Protein AF-A0A519RGN9-F1 (afdb_monomer_lite)

pLDDT: mean 77.46, std 9.14, range [54.81, 90.06]

Foldseek 3Di:
DKDWDWDADPFWIKIAIDDPDDPPQDFAAWDFDQDPNWTKTFTARPPPRDGRMMTTGDDD

Structure (mmCIF, N/CA/C/O backbone):
data_AF-A0A519RGN9-F1
#
_entry.id   AF-A0A519RGN9-F1
#
loop_
_atom_site.group_PDB
_atom_site.id
_atom_site.type_symbol
_atom_site.label_atom_id
_atom_site.label_alt_id
_atom_site.label_comp_id
_atom_site.label_asym_id
_atom_site.label_entity_id
_atom_site.label_seq_id
_atom_site.pdbx_PDB_ins_code
_atom_site.Cartn_x
_atom_site.Cartn_y
_atom_site.Cartn_z
_atom_site.occupancy
_atom_site.B_iso_or_equiv
_atom_site.auth_seq_id
_atom_site.auth_comp_id
_atom_site.auth_asym_id
_atom_site.auth_atom_id
_atom_site.pdbx_PDB_model_num
ATOM 1 N N . MET A 1 1 ? -1.504 15.849 -9.755 1.00 56.56 1 MET A N 1
ATOM 2 C CA . MET A 1 1 ? -1.813 16.159 -8.343 1.00 56.56 1 MET A CA 1
ATOM 3 C C . MET A 1 1 ? -1.983 14.815 -7.656 1.00 56.56 1 MET A C 1
ATOM 5 O O . MET A 1 1 ? -2.868 14.076 -8.060 1.00 56.56 1 MET A O 1
ATOM 9 N N . CYS A 1 2 ? -1.059 14.422 -6.780 1.00 73.12 2 CYS A N 1
ATOM 10 C CA . CYS A 1 2 ? -1.105 13.101 -6.145 1.00 73.12 2 CYS A CA 1
ATOM 11 C C . CYS A 1 2 ? -1.890 13.215 -4.835 1.00 73.12 2 CYS A C 1
ATOM 13 O O . CYS A 1 2 ? -1.525 14.017 -3.978 1.00 73.12 2 CYS A O 1
ATOM 15 N N . THR A 1 3 ? -2.957 12.434 -4.681 1.00 80.25 3 THR A N 1
ATOM 16 C CA . THR A 1 3 ? -3.736 12.374 -3.435 1.00 80.25 3 THR A CA 1
ATOM 17 C C . THR A 1 3 ? -3.181 11.266 -2.562 1.00 80.25 3 THR A C 1
ATOM 19 O O . THR A 1 3 ? -3.061 10.136 -3.027 1.00 80.25 3 THR A O 1
ATOM 22 N N . VAL A 1 4 ? -2.874 11.576 -1.304 1.00 84.00 4 VAL A N 1
ATOM 23 C CA . VAL A 1 4 ? -2.482 10.587 -0.295 1.00 84.00 4 VAL A CA 1
ATOM 24 C C . VAL A 1 4 ? -3.666 10.363 0.639 1.00 84.00 4 VAL A C 1
ATOM 26 O O . VAL A 1 4 ? -4.231 11.315 1.167 1.00 84.00 4 VAL A O 1
ATOM 29 N N . SER A 1 5 ? -4.043 9.103 0.819 1.00 87.69 5 SER A N 1
ATOM 30 C CA . SER A 1 5 ? -5.097 8.657 1.723 1.00 87.69 5 SER A CA 1
ATOM 31 C C . SER A 1 5 ? -4.477 7.900 2.888 1.00 87.69 5 SER A C 1
ATOM 33 O O . SER A 1 5 ? -3.671 6.991 2.690 1.00 87.69 5 SER A O 1
ATOM 35 N N . PHE A 1 6 ? -4.879 8.274 4.097 1.00 90.06 6 PHE A N 1
ATOM 36 C CA . PHE A 1 6 ? -4.513 7.610 5.341 1.00 90.06 6 PHE A CA 1
ATOM 37 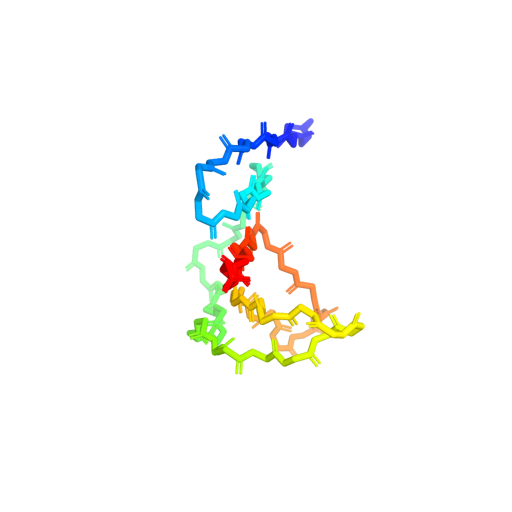C C . PHE A 1 6 ? -5.776 7.003 5.947 1.00 90.06 6 PHE A C 1
ATOM 39 O O . PHE A 1 6 ? -6.727 7.724 6.247 1.00 90.06 6 PHE A O 1
ATOM 46 N N . ILE A 1 7 ? -5.793 5.682 6.095 1.00 88.44 7 ILE A N 1
ATOM 47 C CA . ILE A 1 7 ? -6.946 4.921 6.570 1.00 88.44 7 ILE A CA 1
ATOM 48 C C . ILE A 1 7 ? -6.503 4.124 7.803 1.00 88.44 7 ILE A C 1
ATOM 50 O O . ILE A 1 7 ? -5.849 3.086 7.662 1.00 88.44 7 ILE A O 1
ATOM 54 N N . PRO A 1 8 ? -6.818 4.595 9.021 1.00 87.38 8 PRO A N 1
ATOM 55 C CA . PRO A 1 8 ? -6.582 3.824 10.229 1.00 87.38 8 PRO A CA 1
ATOM 56 C C . PRO A 1 8 ? -7.624 2.702 10.338 1.00 87.38 8 PRO A C 1
ATOM 58 O O . PRO A 1 8 ? -8.816 2.912 10.124 1.00 87.38 8 PRO A O 1
ATOM 61 N N . THR A 1 9 ? -7.173 1.502 10.683 1.00 85.19 9 THR A N 1
ATOM 62 C CA . THR A 1 9 ? -8.002 0.312 10.915 1.00 85.19 9 THR A CA 1
ATOM 63 C C . THR A 1 9 ? -7.727 -0.233 12.318 1.00 85.19 9 THR A C 1
ATOM 65 O O . THR A 1 9 ? -6.713 0.097 12.929 1.00 85.19 9 THR A O 1
ATOM 68 N N . ALA A 1 10 ? -8.600 -1.097 12.840 1.00 82.94 10 ALA A N 1
ATOM 69 C CA . ALA A 1 10 ? -8.384 -1.722 14.150 1.00 82.94 10 ALA A CA 1
ATOM 70 C C . ALA A 1 10 ? -7.113 -2.598 14.206 1.00 82.94 10 ALA A C 1
ATOM 72 O O . ALA A 1 10 ? -6.554 -2.805 15.276 1.00 82.94 10 ALA A O 1
ATOM 73 N N . SER A 1 11 ? -6.658 -3.100 13.056 1.00 82.88 11 SER A N 1
ATOM 74 C CA . SER A 1 11 ? -5.517 -4.012 12.916 1.00 82.88 11 SER A CA 1
ATOM 75 C C . SER A 1 11 ? -4.254 -3.348 12.353 1.00 82.88 11 SER A C 1
ATOM 77 O O . SER A 1 11 ? -3.288 -4.045 12.045 1.00 82.88 11 SER A O 1
ATOM 79 N N . GLY A 1 12 ? -4.251 -2.022 12.180 1.00 85.06 12 GLY A N 1
ATOM 80 C CA . GLY A 1 12 ? -3.118 -1.281 11.624 1.00 85.06 12 GLY A CA 1
ATOM 81 C C . GLY A 1 12 ? -3.536 -0.123 10.724 1.00 85.06 12 GLY A C 1
ATOM 82 O O . GLY A 1 12 ? -4.642 0.398 10.832 1.00 85.06 12 GLY A O 1
ATOM 83 N N . ILE A 1 13 ? -2.653 0.312 9.834 1.00 88.81 13 ILE A N 1
ATOM 84 C CA . ILE A 1 13 ? -2.830 1.537 9.046 1.00 88.81 13 ILE A CA 1
ATOM 85 C C . ILE A 1 13 ? -2.614 1.228 7.572 1.00 88.81 13 ILE A C 1
ATOM 87 O O . ILE A 1 13 ? -1.629 0.592 7.210 1.00 88.81 13 ILE A O 1
ATOM 91 N N . ILE A 1 14 ? -3.496 1.738 6.715 1.00 87.81 14 ILE A N 1
ATOM 92 C CA . ILE A 1 14 ? -3.311 1.725 5.265 1.00 87.81 14 ILE A CA 1
ATOM 93 C C . ILE A 1 14 ? -2.974 3.143 4.812 1.00 87.81 14 ILE A C 1
ATOM 95 O O . ILE A 1 14 ? -3.720 4.089 5.063 1.00 87.81 14 ILE A O 1
ATOM 99 N N . ILE A 1 15 ? -1.853 3.287 4.116 1.00 87.75 15 ILE A N 1
ATOM 100 C CA . ILE A 1 15 ? -1.459 4.516 3.435 1.00 87.75 15 ILE A CA 1
ATOM 101 C C . ILE A 1 15 ? -1.455 4.206 1.949 1.00 87.75 15 ILE A C 1
ATOM 103 O O . ILE A 1 15 ? -0.744 3.313 1.509 1.00 87.75 15 ILE A O 1
ATOM 107 N N . THR A 1 16 ? -2.237 4.924 1.160 1.00 85.88 16 THR A N 1
ATOM 108 C CA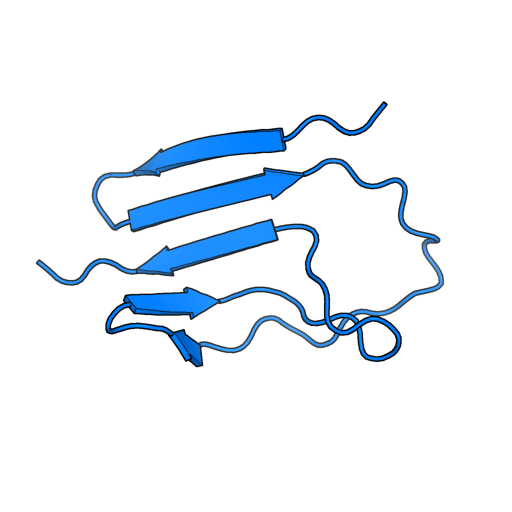 . THR A 1 16 ? -2.245 4.768 -0.298 1.00 85.88 16 THR A CA 1
ATOM 109 C C . THR A 1 16 ? -2.146 6.124 -0.960 1.00 85.88 16 THR A C 1
ATOM 111 O O . THR A 1 16 ? -2.610 7.126 -0.423 1.00 85.88 16 THR A O 1
ATOM 114 N N . SER A 1 17 ? -1.511 6.180 -2.117 1.00 82.00 17 SER A N 1
ATOM 115 C CA . SER A 1 17 ? -1.391 7.389 -2.908 1.00 82.00 17 SER A CA 1
ATOM 116 C C . SER A 1 17 ? -1.789 7.095 -4.341 1.00 82.00 17 SER A C 1
ATOM 118 O O . SER A 1 17 ? -1.327 6.124 -4.937 1.00 82.00 17 SER A O 1
ATOM 120 N N . ASN A 1 18 ? -2.644 7.946 -4.906 1.00 71.94 18 ASN A N 1
ATOM 121 C CA . ASN A 1 18 ? -2.934 7.870 -6.327 1.00 71.94 18 ASN A CA 1
ATOM 122 C C . ASN A 1 18 ? -1.724 8.424 -7.086 1.00 71.94 18 ASN A C 1
ATOM 124 O O . ASN A 1 18 ? -1.527 9.642 -7.157 1.00 71.94 18 ASN A O 1
ATOM 128 N N . ARG A 1 19 ? -0.892 7.520 -7.603 1.00 68.00 19 ARG A N 1
ATOM 129 C CA . ARG A 1 19 ? 0.169 7.826 -8.557 1.00 68.00 19 ARG A CA 1
ATOM 130 C C . ARG A 1 19 ? -0.288 7.312 -9.915 1.00 68.00 19 ARG A C 1
ATOM 132 O O . ARG A 1 19 ? -0.688 6.160 -10.026 1.00 68.00 19 ARG A O 1
ATOM 139 N N . ASP A 1 20 ? -0.231 8.170 -10.926 1.00 62.91 20 ASP A N 1
ATOM 140 C CA . ASP A 1 20 ? -0.446 7.771 -12.317 1.00 62.91 20 ASP A CA 1
ATOM 141 C C . ASP A 1 20 ? 0.774 6.937 -12.745 1.00 62.91 20 ASP A C 1
ATOM 143 O O . ASP A 1 20 ? 1.812 7.469 -13.149 1.00 62.91 20 ASP A O 1
ATOM 147 N N . GLU A 1 21 ? 0.731 5.637 -12.451 1.00 63.16 21 GLU A N 1
ATOM 148 C CA . GLU A 1 21 ? 1.799 4.700 -12.773 1.00 63.16 21 GLU A CA 1
ATOM 149 C C . GLU A 1 21 ? 1.595 4.191 -14.202 1.00 63.16 21 GLU A C 1
ATOM 151 O O . GLU A 1 21 ? 0.501 3.767 -14.580 1.00 63.16 21 GLU A O 1
ATOM 156 N N . ASP A 1 22 ? 2.652 4.252 -15.018 1.00 63.59 22 ASP A N 1
ATOM 157 C CA . ASP A 1 22 ? 2.651 3.641 -16.346 1.00 63.59 22 ASP A CA 1
ATOM 158 C C . ASP A 1 22 ? 2.273 2.162 -16.192 1.00 63.59 22 ASP A C 1
ATOM 160 O O . ASP A 1 22 ? 2.938 1.424 -15.465 1.00 63.59 22 ASP A O 1
ATOM 164 N N . LYS A 1 23 ? 1.203 1.723 -16.864 1.00 63.75 23 LYS A N 1
ATOM 165 C CA . LYS A 1 23 ? 0.678 0.348 -16.766 1.00 63.75 23 LYS A CA 1
ATOM 166 C C . LYS A 1 23 ? 1.730 -0.711 -17.118 1.00 63.75 23 LYS A C 1
ATOM 168 O O . LYS A 1 23 ? 1.581 -1.868 -16.737 1.00 63.75 23 LYS A O 1
ATOM 173 N N . ASN A 1 24 ? 2.790 -0.320 -17.829 1.00 65.75 24 ASN A N 1
ATOM 174 C CA . ASN A 1 24 ? 3.912 -1.185 -18.190 1.00 65.75 24 ASN A CA 1
ATOM 175 C C . ASN A 1 24 ? 4.953 -1.355 -17.069 1.00 65.75 24 ASN A C 1
ATOM 177 O O . ASN A 1 24 ? 5.915 -2.108 -17.225 1.00 65.75 24 ASN A O 1
ATOM 181 N N . ARG A 1 25 ? 4.806 -0.654 -15.940 1.00 66.25 25 ARG A N 1
ATOM 182 C CA . ARG A 1 25 ? 5.716 -0.732 -14.795 1.00 66.25 25 ARG A CA 1
ATOM 183 C C . ARG A 1 25 ? 5.192 -1.754 -13.787 1.00 66.25 25 ARG A C 1
ATOM 185 O O . ARG A 1 25 ? 4.386 -1.446 -12.919 1.00 66.25 25 ARG A O 1
ATOM 192 N N . SER A 1 26 ? 5.663 -2.993 -13.891 1.00 66.62 26 SER A N 1
ATOM 193 C CA . SER A 1 26 ? 5.360 -4.021 -12.892 1.00 66.62 26 SER A CA 1
ATOM 194 C C . SER A 1 26 ? 6.163 -3.776 -11.613 1.00 66.62 26 SER A C 1
ATOM 196 O O . SER A 1 26 ? 7.394 -3.848 -11.617 1.00 66.62 26 SER A O 1
ATOM 198 N N . ALA A 1 27 ? 5.470 -3.489 -10.513 1.00 69.62 27 ALA A N 1
ATOM 199 C CA . ALA A 1 27 ? 6.069 -3.486 -9.184 1.00 69.62 27 ALA A CA 1
ATOM 200 C C . ALA A 1 27 ? 6.246 -4.923 -8.668 1.00 69.62 27 ALA A C 1
ATOM 202 O O . ALA A 1 27 ? 5.524 -5.841 -9.067 1.00 69.62 27 ALA A O 1
ATOM 203 N N . ILE A 1 28 ? 7.207 -5.120 -7.765 1.00 77.69 28 ILE A N 1
ATOM 204 C CA . ILE A 1 28 ? 7.381 -6.403 -7.080 1.00 77.69 28 ILE A CA 1
ATOM 205 C C . ILE A 1 28 ? 6.155 -6.623 -6.175 1.00 77.69 28 ILE A C 1
ATOM 207 O O . ILE A 1 28 ? 5.744 -5.669 -5.504 1.00 77.69 28 ILE A O 1
ATOM 211 N N . PRO A 1 29 ? 5.566 -7.838 -6.140 1.00 78.50 29 PRO A N 1
ATOM 212 C CA . PRO A 1 29 ? 4.451 -8.146 -5.252 1.00 78.50 29 PRO A CA 1
ATOM 213 C C . PRO A 1 29 ? 4.751 -7.754 -3.799 1.00 78.50 29 PRO A C 1
ATOM 215 O O . PRO A 1 29 ? 5.900 -7.873 -3.368 1.00 78.50 29 PRO A O 1
ATOM 218 N N . PRO A 1 30 ? 3.746 -7.291 -3.039 1.00 80.12 30 PRO A N 1
ATOM 219 C CA . PRO A 1 30 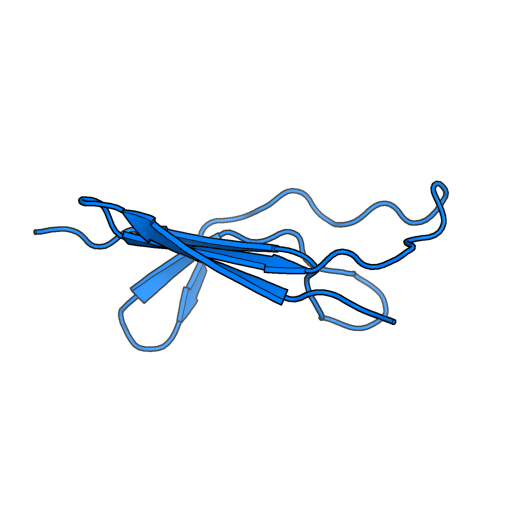? 3.950 -6.862 -1.665 1.00 80.12 30 PRO A CA 1
ATOM 220 C C . PRO A 1 30 ? 4.483 -8.012 -0.806 1.00 80.12 30 PRO A C 1
ATOM 222 O O . PRO A 1 30 ? 3.893 -9.091 -0.751 1.00 80.12 30 PRO A O 1
ATOM 225 N N . VAL A 1 31 ? 5.596 -7.754 -0.120 1.00 81.94 31 VAL A N 1
ATOM 226 C CA . VAL A 1 31 ? 6.213 -8.665 0.851 1.00 81.94 31 VAL A CA 1
ATOM 227 C C . VAL A 1 31 ? 6.101 -8.036 2.234 1.00 81.94 31 VAL A C 1
ATOM 229 O O . VAL A 1 31 ? 6.205 -6.818 2.371 1.00 81.94 31 VAL A O 1
ATOM 232 N N . LEU A 1 32 ? 5.870 -8.862 3.255 1.00 82.31 32 LEU A N 1
ATOM 233 C CA . LEU A 1 32 ? 5.913 -8.426 4.649 1.00 82.31 32 LEU A CA 1
ATOM 234 C C . LEU A 1 32 ? 7.364 -8.151 5.054 1.00 82.31 32 LEU A C 1
ATOM 236 O O . LEU A 1 32 ? 8.175 -9.071 5.154 1.00 82.31 32 LEU A O 1
ATOM 240 N N . GLU A 1 33 ? 7.677 -6.888 5.313 1.00 82.69 33 GLU A N 1
ATOM 241 C CA . GLU A 1 33 ? 8.958 -6.431 5.836 1.00 82.69 33 GLU A CA 1
ATOM 242 C C . GLU A 1 33 ? 8.779 -5.810 7.226 1.00 82.69 33 GLU A C 1
ATOM 244 O O . GLU A 1 33 ? 7.765 -5.186 7.538 1.00 82.69 33 GLU A O 1
ATOM 249 N N . LYS A 1 34 ? 9.786 -5.975 8.088 1.00 81.12 34 LYS A N 1
ATOM 250 C CA . LYS A 1 34 ? 9.810 -5.333 9.406 1.00 81.12 34 LYS A CA 1
ATOM 251 C C . LYS A 1 3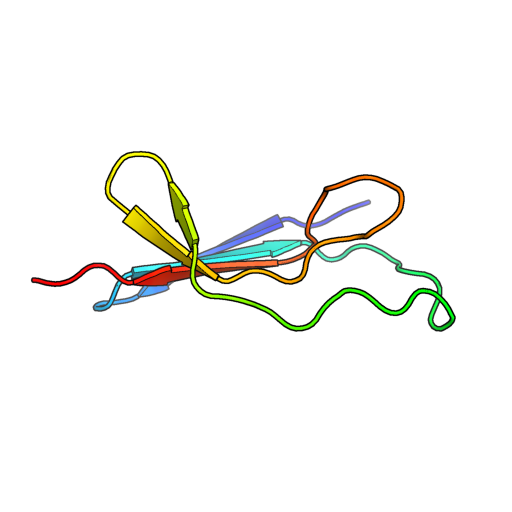4 ? 10.551 -4.010 9.313 1.00 81.12 34 LYS A C 1
ATOM 253 O O . LYS A 1 34 ? 11.751 -3.998 9.051 1.00 81.12 34 LYS A O 1
ATOM 258 N N . PHE A 1 35 ? 9.858 -2.912 9.585 1.00 78.56 35 PHE A N 1
ATOM 259 C CA . PHE A 1 35 ? 10.439 -1.575 9.587 1.00 78.56 35 PHE A CA 1
ATOM 260 C C . PHE A 1 35 ? 10.148 -0.879 10.918 1.00 78.56 35 PHE A C 1
ATOM 262 O O . PHE A 1 35 ? 8.993 -0.690 11.292 1.00 78.56 35 PHE A O 1
ATOM 269 N N . GLY A 1 36 ? 11.196 -0.535 11.672 1.00 73.44 36 GLY A N 1
ATOM 270 C CA . GLY A 1 36 ? 11.058 0.199 12.939 1.00 73.44 36 GLY A CA 1
ATOM 271 C C . GLY A 1 36 ? 10.194 -0.494 14.005 1.00 73.44 36 GLY A C 1
ATOM 272 O O . GLY A 1 36 ? 9.574 0.188 14.810 1.00 73.44 36 GLY A O 1
ATOM 273 N N . GLY A 1 37 ? 10.117 -1.830 13.992 1.00 79.25 37 GLY A N 1
ATOM 274 C CA . GLY A 1 37 ? 9.278 -2.614 14.911 1.00 79.25 37 GLY A CA 1
ATOM 275 C C . GLY A 1 37 ? 7.856 -2.893 14.411 1.00 79.25 37 GLY A C 1
ATOM 276 O O . GLY A 1 37 ? 7.145 -3.672 15.037 1.00 79.25 37 GLY A O 1
ATOM 277 N N . PHE A 1 38 ? 7.465 -2.333 13.266 1.00 79.62 38 PHE A N 1
ATOM 278 C CA . PHE A 1 38 ? 6.176 -2.589 12.627 1.00 79.62 38 PHE A CA 1
ATOM 279 C C . PHE A 1 38 ? 6.330 -3.601 11.491 1.00 79.62 38 PHE A C 1
ATOM 281 O O . PHE A 1 38 ? 7.296 -3.545 10.729 1.00 79.62 38 PHE A O 1
ATOM 288 N N . GLU A 1 39 ? 5.372 -4.518 11.360 1.00 86.69 39 GLU A N 1
ATOM 289 C CA . GLU A 1 39 ? 5.246 -5.371 10.176 1.00 86.69 39 GLU A CA 1
ATOM 290 C C . GLU A 1 39 ? 4.478 -4.580 9.111 1.00 86.69 39 GLU A C 1
ATOM 292 O O . GLU A 1 39 ? 3.339 -4.176 9.338 1.00 86.69 39 GLU A O 1
ATOM 297 N N . MET A 1 40 ? 5.111 -4.305 7.973 1.00 86.44 40 MET A N 1
ATOM 298 C CA . MET A 1 40 ? 4.529 -3.535 6.876 1.00 86.44 40 MET A CA 1
ATOM 299 C C . MET A 1 40 ? 4.608 -4.331 5.580 1.00 86.44 40 MET A C 1
ATOM 301 O O . MET A 1 40 ? 5.578 -5.046 5.355 1.00 86.44 40 MET A O 1
ATOM 305 N N . ALA A 1 41 ? 3.625 -4.185 4.701 1.00 86.62 41 ALA A N 1
ATOM 306 C CA . ALA A 1 41 ? 3.695 -4.744 3.361 1.00 86.62 41 ALA A CA 1
ATOM 307 C C . ALA A 1 41 ? 3.247 -3.729 2.315 1.00 86.62 41 ALA A C 1
ATOM 309 O O . ALA A 1 41 ? 2.267 -2.998 2.471 1.00 86.62 41 ALA A O 1
ATOM 310 N N . TYR A 1 42 ? 4.034 -3.669 1.250 1.00 85.81 42 TYR A N 1
ATOM 311 C CA . TYR A 1 42 ? 3.914 -2.685 0.191 1.00 85.81 42 TYR A CA 1
ATOM 312 C C . TYR A 1 42 ? 4.601 -3.216 -1.072 1.00 85.81 42 TYR A C 1
ATOM 314 O O . TYR A 1 42 ? 5.602 -3.930 -0.963 1.00 85.81 42 TYR A O 1
ATOM 322 N N . PRO A 1 43 ? 4.093 -2.913 -2.277 1.00 82.00 43 PRO A N 1
ATOM 323 C CA . PRO A 1 43 ? 4.803 -3.240 -3.502 1.00 82.00 43 PRO A CA 1
ATOM 324 C C . PRO A 1 43 ? 6.035 -2.348 -3.644 1.00 82.00 43 PRO A C 1
ATOM 326 O O . PRO A 1 43 ? 5.977 -1.137 -3.430 1.00 82.00 43 PRO A O 1
ATOM 329 N N . LYS A 1 44 ? 7.161 -2.936 -4.035 1.00 81.19 44 LYS A N 1
ATOM 330 C CA . LYS A 1 44 ? 8.411 -2.192 -4.212 1.00 81.19 44 LYS A CA 1
ATOM 331 C C . LYS A 1 44 ? 8.656 -1.930 -5.691 1.00 81.19 44 LYS A C 1
ATOM 333 O O . LYS A 1 44 ? 8.705 -2.867 -6.490 1.00 81.19 44 LYS A O 1
ATOM 338 N N . ASP A 1 45 ? 8.828 -0.662 -6.057 1.00 78.56 45 ASP A N 1
ATOM 339 C CA . ASP A 1 45 ? 9.286 -0.272 -7.392 1.00 78.56 45 ASP A CA 1
ATOM 340 C C . ASP A 1 45 ? 10.765 -0.693 -7.542 1.00 78.56 45 ASP A C 1
ATOM 342 O O . ASP A 1 45 ? 11.615 -0.190 -6.800 1.00 78.56 45 ASP A O 1
ATOM 346 N N . PRO A 1 46 ? 11.117 -1.589 -8.483 1.00 71.75 46 PRO A N 1
ATOM 347 C CA . PRO A 1 46 ? 12.487 -2.086 -8.632 1.00 71.75 46 PRO A CA 1
ATOM 348 C C . PRO A 1 46 ? 13.482 -1.018 -9.111 1.00 71.75 46 PRO A C 1
ATOM 350 O O . PRO A 1 46 ? 14.686 -1.183 -8.945 1.00 71.75 46 PRO A O 1
ATOM 353 N N . LYS A 1 47 ? 13.005 0.076 -9.715 1.00 70.62 47 LYS A N 1
ATOM 354 C CA . LYS A 1 47 ? 13.841 1.127 -10.308 1.00 70.62 47 LYS A CA 1
ATOM 355 C C . LYS A 1 47 ? 14.015 2.327 -9.381 1.00 70.62 47 LYS A C 1
ATOM 357 O O . LYS A 1 47 ? 15.072 2.949 -9.394 1.00 70.62 47 LYS A O 1
ATOM 362 N N . SER A 1 48 ? 12.989 2.675 -8.607 1.00 70.19 48 SER A N 1
ATOM 363 C CA . SER A 1 48 ? 13.010 3.854 -7.726 1.00 70.19 48 SER A CA 1
ATOM 364 C C . SER A 1 48 ? 12.950 3.515 -6.234 1.00 70.19 48 SER A C 1
ATOM 366 O O . SER A 1 48 ? 13.100 4.413 -5.413 1.00 70.19 48 SER A O 1
ATOM 368 N N . GLY A 1 49 ? 12.719 2.249 -5.871 1.00 70.12 49 GLY A N 1
ATOM 369 C CA . GLY A 1 49 ? 12.662 1.782 -4.481 1.00 70.12 49 GLY A CA 1
ATOM 370 C C . GLY A 1 49 ? 11.460 2.284 -3.675 1.00 70.12 49 GLY A C 1
ATOM 371 O O . GLY A 1 49 ? 11.376 1.997 -2.485 1.00 70.12 49 GLY A O 1
ATOM 372 N N . GLY A 1 50 ? 10.552 3.037 -4.300 1.00 72.62 50 GLY A N 1
ATOM 373 C CA . GLY A 1 50 ? 9.356 3.594 -3.672 1.00 72.62 50 GLY A CA 1
ATOM 374 C C . GLY A 1 50 ? 8.155 2.650 -3.711 1.00 72.62 50 GLY A C 1
ATOM 375 O O . GLY A 1 50 ? 8.213 1.567 -4.291 1.00 72.62 50 GLY A O 1
ATOM 376 N N . THR A 1 51 ? 7.052 3.106 -3.119 1.00 80.75 51 THR A N 1
ATOM 377 C CA . THR A 1 51 ? 5.749 2.434 -3.145 1.00 80.75 51 THR A CA 1
ATOM 378 C C . THR A 1 51 ? 4.619 3.443 -3.340 1.00 80.75 51 THR A C 1
ATOM 380 O O . THR A 1 51 ? 4.768 4.624 -3.023 1.00 80.75 51 THR A O 1
ATOM 383 N N . TRP A 1 52 ? 3.490 2.975 -3.861 1.00 76.50 52 TRP A N 1
ATOM 384 C CA . TRP A 1 52 ? 2.253 3.731 -4.051 1.00 76.50 52 TRP A CA 1
ATOM 385 C C . TRP A 1 52 ? 1.187 3.386 -3.004 1.00 76.50 52 TRP A C 1
ATOM 387 O O . TRP A 1 52 ? 0.268 4.176 -2.806 1.00 76.50 52 TRP A O 1
ATOM 397 N N . TRP A 1 53 ? 1.334 2.279 -2.271 1.00 82.81 53 TRP A N 1
ATOM 398 C CA . TRP A 1 53 ? 0.533 1.973 -1.085 1.00 82.81 53 TRP A CA 1
ATOM 399 C C . TRP A 1 53 ? 1.309 1.116 -0.086 1.00 82.81 53 TRP A C 1
ATOM 401 O O . TRP A 1 53 ? 2.259 0.426 -0.433 1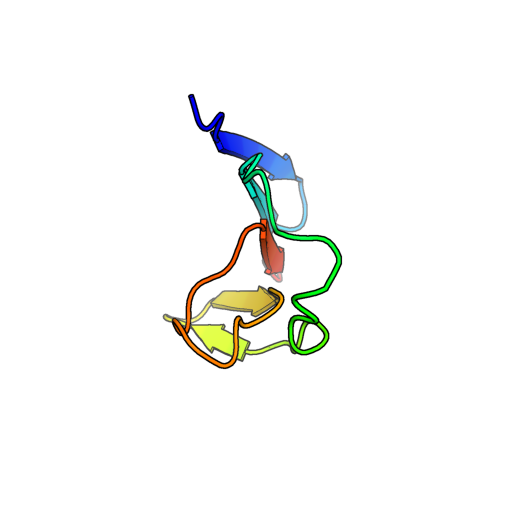.00 82.81 53 TRP A O 1
ATOM 411 N N . CYS A 1 54 ? 0.918 1.165 1.175 1.00 86.12 54 CYS A N 1
ATOM 412 C CA . CYS A 1 54 ? 1.500 0.392 2.254 1.00 86.12 54 CYS A CA 1
ATOM 413 C C . CYS A 1 54 ? 0.408 0.061 3.262 1.00 86.12 54 CYS A C 1
ATOM 415 O O . CYS A 1 54 ? -0.447 0.901 3.550 1.00 86.12 54 CYS A O 1
ATOM 417 N N . PHE A 1 55 ? 0.445 -1.149 3.804 1.00 86.62 55 PHE A N 1
ATOM 418 C CA . PHE A 1 55 ? -0.352 -1.513 4.963 1.00 86.62 55 PHE A CA 1
ATOM 419 C C . PHE A 1 55 ? 0.556 -1.952 6.102 1.00 86.62 55 PHE A C 1
ATOM 421 O O . PHE A 1 55 ? 1.536 -2.664 5.888 1.00 86.62 55 PHE A O 1
ATOM 428 N N . THR A 1 56 ? 0.21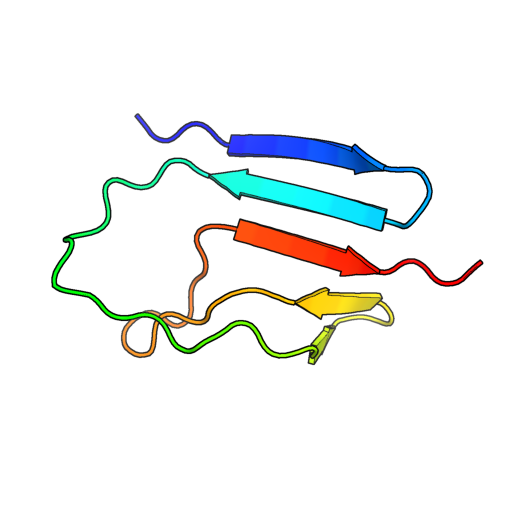9 -1.538 7.315 1.00 86.31 56 THR A N 1
ATOM 429 C CA . THR A 1 56 ? 0.870 -2.004 8.534 1.00 86.31 56 THR A CA 1
ATOM 430 C C . THR A 1 56 ? -0.030 -3.004 9.246 1.00 86.31 56 THR A C 1
ATOM 432 O O . THR A 1 56 ? -1.253 -2.866 9.242 1.00 86.31 56 THR A O 1
ATOM 435 N N . LEU A 1 57 ? 0.580 -4.018 9.851 1.00 76.50 57 LEU A N 1
ATOM 436 C CA . LEU A 1 57 ? -0.067 -4.933 10.778 1.00 76.50 57 LEU A CA 1
ATOM 437 C C . LEU A 1 57 ? 0.381 -4.559 12.185 1.00 76.50 57 LEU A C 1
ATOM 439 O O . LEU A 1 57 ? 1.563 -4.647 12.523 1.00 76.50 57 LEU A O 1
ATOM 443 N N . GLN A 1 58 ? -0.572 -4.140 13.007 1.00 65.81 58 GLN A N 1
ATOM 444 C CA . GLN A 1 58 ? -0.349 -3.926 14.425 1.00 65.81 58 GLN A CA 1
ATOM 445 C C . GLN A 1 58 ? -0.880 -5.154 15.162 1.00 65.81 58 GLN A C 1
ATOM 447 O O . GLN A 1 58 ? -2.088 -5.359 15.260 1.00 65.81 58 GLN A O 1
ATOM 452 N N . LYS A 1 59 ? 0.030 -6.011 15.637 1.00 56.34 59 LYS A N 1
ATOM 453 C CA . LYS A 1 59 ? -0.336 -7.067 16.587 1.00 56.34 59 LYS A CA 1
ATOM 454 C C . LYS A 1 59 ? -0.667 -6.400 17.924 1.00 56.34 59 LYS A C 1
ATOM 456 O O . LYS A 1 59 ? 0.149 -5.620 18.416 1.00 56.34 59 LYS A O 1
ATOM 461 N N . SER A 1 60 ? -1.876 -6.655 18.435 1.00 54.81 60 SER A N 1
ATOM 462 C CA . SER A 1 60 ? -2.274 -6.319 19.810 1.00 54.81 60 SER A CA 1
ATOM 463 C C . SER A 1 60 ? -1.413 -7.037 20.838 1.00 54.81 60 SER A C 1
ATOM 465 O O . SER A 1 60 ? -0.970 -8.170 20.541 1.00 54.81 60 SER A O 1
#

Sequence (60 aa):
MCTVSFIPTASGIIITSNRDEDKNRSAIPPVLEKFGGFEMAYPKDPKSGGTWWCFTLQKS

Secondary structure (DSSP, 8-state):
---EEEEEETTEEEEEE-----TT--PEEEEEEEETTEEEEEEEPTTT---SEEEEE---

Radius of gyration: 12.33 Å; chains: 1; bounding box: 22×25×38 Å